Protein AF-A0A962Z9I2-F1 (afdb_monomer)

Radius of gyration: 16.01 Å; Cα contacts (8 Å, |Δi|>4): 49; chains: 1; bounding box: 33×16×44 Å

Mean predicted aligned error: 3.28 Å

Sequence (70 aa):
RLWMRPLSEAFIDGYLNDAGDSVLQSVGCYHLEGRGAQLMTRIEGDFFTILGMPLLPVLQFLRDQGILAR

Structure (mmCIF, N/CA/C/O backbone):
data_AF-A0A962Z9I2-F1
#
_entry.id   AF-A0A962Z9I2-F1
#
loop_
_atom_site.group_PDB
_atom_site.id
_atom_site.type_symbol
_atom_site.label_atom_id
_atom_site.label_alt_id
_atom_site.label_comp_id
_atom_site.label_asym_id
_atom_site.label_entity_id
_atom_site.label_seq_id
_atom_site.pdbx_PDB_ins_code
_atom_site.Cartn_x
_atom_site.Cartn_y
_atom_site.Cartn_z
_atom_site.occupancy
_atom_site.B_iso_or_equiv
_atom_site.auth_seq_id
_atom_site.auth_comp_id
_atom_site.auth_asym_id
_atom_site.auth_atom_id
_atom_site.pdbx_PDB_model_num
ATOM 1 N N . ARG A 1 1 ? 4.773 6.087 4.581 1.00 93.12 1 ARG A N 1
ATOM 2 C CA . ARG A 1 1 ? 5.745 6.566 3.572 1.00 93.12 1 ARG A CA 1
ATOM 3 C C . ARG A 1 1 ? 6.116 5.414 2.653 1.00 93.12 1 ARG A C 1
ATOM 5 O O . ARG A 1 1 ? 6.254 4.290 3.125 1.00 93.12 1 ARG A O 1
ATOM 12 N N . LEU A 1 2 ? 6.249 5.707 1.363 1.00 94.75 2 LEU A N 1
ATOM 13 C CA . LEU A 1 2 ? 6.565 4.749 0.306 1.00 94.75 2 LEU A CA 1
ATOM 14 C C . LEU A 1 2 ? 7.781 5.265 -0.457 1.00 94.75 2 LEU A C 1
ATOM 16 O O . LEU A 1 2 ? 7.861 6.463 -0.729 1.00 94.75 2 LEU A O 1
ATOM 20 N N . TRP A 1 3 ? 8.708 4.375 -0.791 1.00 97.00 3 TRP A N 1
ATOM 21 C CA . TRP A 1 3 ? 9.865 4.697 -1.616 1.00 97.00 3 TRP A CA 1
ATOM 22 C C . TRP A 1 3 ? 9.834 3.814 -2.848 1.00 97.00 3 TRP A C 1
ATOM 24 O O . TRP A 1 3 ? 9.890 2.590 -2.737 1.00 97.00 3 TRP A O 1
ATOM 34 N N . MET A 1 4 ? 9.756 4.442 -4.015 1.00 96.56 4 MET A N 1
ATOM 35 C CA . MET A 1 4 ? 9.823 3.731 -5.283 1.00 96.56 4 MET A CA 1
ATOM 36 C C . MET A 1 4 ? 11.266 3.360 -5.612 1.00 96.56 4 MET A C 1
ATOM 38 O O . MET A 1 4 ? 12.215 4.061 -5.248 1.00 96.56 4 MET A O 1
ATOM 42 N N . ARG A 1 5 ? 11.437 2.235 -6.302 1.00 96.69 5 ARG A N 1
ATOM 43 C CA . ARG A 1 5 ? 12.714 1.892 -6.933 1.00 96.69 5 ARG A CA 1
ATOM 44 C C . ARG A 1 5 ? 12.921 2.730 -8.197 1.00 96.69 5 ARG A C 1
ATOM 46 O O . ARG A 1 5 ? 11.944 3.198 -8.773 1.00 96.69 5 ARG A O 1
ATOM 53 N N . PRO A 1 6 ? 14.161 2.875 -8.682 1.00 97.44 6 PRO A N 1
ATOM 54 C CA . PRO A 1 6 ? 14.394 3.313 -10.052 1.00 97.44 6 PRO A CA 1
ATOM 55 C C . PRO A 1 6 ? 13.738 2.323 -11.026 1.00 97.44 6 PRO A C 1
ATOM 57 O O . PRO A 1 6 ? 13.954 1.111 -10.910 1.00 97.44 6 PRO A O 1
ATOM 60 N N . LEU A 1 7 ? 12.935 2.833 -11.959 1.00 97.06 7 LEU A N 1
ATOM 61 C CA . LEU A 1 7 ? 12.210 2.048 -12.961 1.00 97.06 7 LEU A CA 1
ATOM 62 C C . LEU A 1 7 ? 12.708 2.425 -14.357 1.00 97.06 7 LEU A C 1
ATOM 64 O O . LEU A 1 7 ? 12.929 3.601 -14.637 1.00 97.06 7 LEU A O 1
ATOM 68 N N . SER A 1 8 ? 12.881 1.430 -15.225 1.00 98.00 8 SER A N 1
ATOM 69 C CA . SER A 1 8 ? 13.078 1.657 -16.658 1.00 98.00 8 SER A CA 1
ATOM 70 C C . SER A 1 8 ? 11.729 1.707 -17.373 1.00 98.00 8 SER A C 1
ATOM 72 O O . SER A 1 8 ? 10.762 1.108 -16.902 1.00 98.00 8 SER A O 1
ATOM 74 N N . GLU A 1 9 ? 11.677 2.356 -18.537 1.00 98.06 9 GLU A N 1
ATOM 75 C CA . GLU A 1 9 ? 10.477 2.373 -19.390 1.00 98.06 9 GLU A CA 1
ATOM 76 C C . GLU A 1 9 ? 9.991 0.952 -19.700 1.00 98.06 9 GLU A C 1
ATOM 78 O O . GLU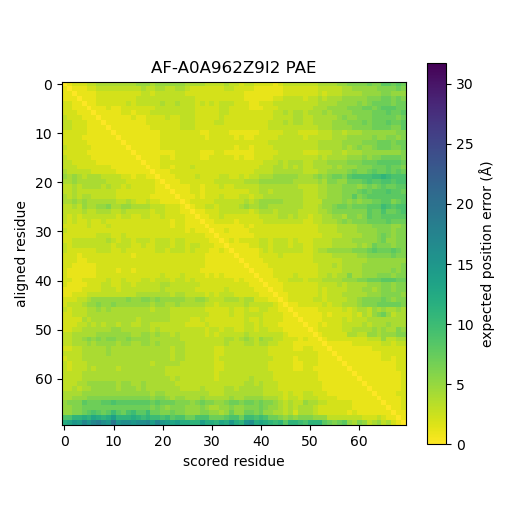 A 1 9 ? 8.844 0.625 -19.427 1.00 98.06 9 GLU A O 1
ATOM 83 N N . ALA A 1 10 ? 10.898 0.056 -20.104 1.00 98.25 10 ALA A N 1
ATOM 84 C CA . ALA A 1 10 ? 10.559 -1.341 -20.384 1.00 98.25 10 ALA A CA 1
ATOM 85 C C . ALA A 1 10 ? 9.928 -2.077 -19.186 1.00 98.25 10 ALA A C 1
ATOM 87 O O . ALA A 1 10 ? 9.069 -2.940 -19.366 1.00 98.25 10 ALA A O 1
ATOM 88 N N . PHE A 1 11 ? 10.346 -1.757 -17.956 1.00 97.44 11 PHE A N 1
ATOM 89 C CA . PHE A 1 11 ? 9.725 -2.329 -16.765 1.00 97.44 11 PHE A CA 1
ATOM 90 C C . PHE A 1 11 ? 8.327 -1.746 -16.536 1.00 97.44 11 PHE A C 1
ATOM 92 O O . PHE A 1 11 ? 7.413 -2.492 -16.193 1.00 97.44 11 PHE A O 1
ATOM 99 N N . ILE A 1 12 ? 8.159 -0.432 -16.717 1.00 96.94 12 ILE A N 1
ATOM 100 C CA . ILE A 1 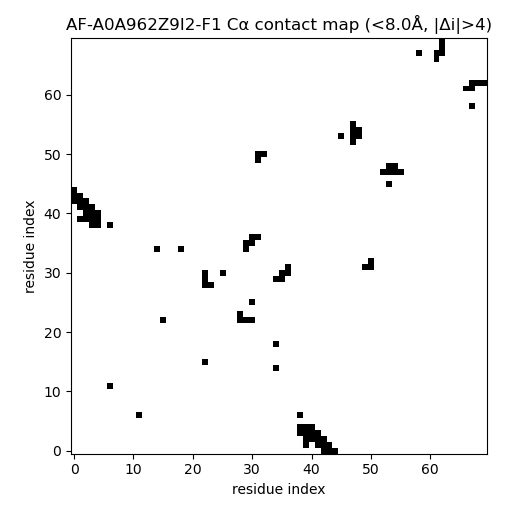12 ? 6.864 0.244 -16.575 1.00 96.94 12 ILE A CA 1
ATOM 101 C C . ILE A 1 12 ? 5.868 -0.323 -17.591 1.00 96.94 12 ILE A C 1
ATOM 103 O O . ILE A 1 12 ? 4.772 -0.708 -17.196 1.00 96.94 12 ILE A O 1
ATOM 107 N N . ASP A 1 13 ? 6.266 -0.467 -18.854 1.00 97.44 13 ASP A N 1
ATOM 108 C CA . ASP A 1 13 ? 5.417 -1.034 -19.904 1.00 97.44 13 ASP A CA 1
ATOM 109 C C . ASP A 1 13 ? 5.005 -2.472 -19.580 1.00 97.44 13 ASP A C 1
ATOM 111 O O . ASP A 1 13 ? 3.829 -2.824 -19.661 1.00 97.44 13 ASP A O 1
ATOM 115 N N . GLY A 1 14 ? 5.959 -3.308 -19.155 1.00 97.44 14 GLY A N 1
ATOM 116 C CA . GLY A 1 14 ? 5.672 -4.677 -18.727 1.00 97.44 14 GLY A CA 1
ATOM 117 C C . GLY A 1 14 ? 4.709 -4.725 -17.540 1.00 97.44 14 GLY A C 1
ATOM 118 O O . GLY A 1 14 ? 3.752 -5.494 -17.547 1.00 97.44 14 GLY A O 1
ATOM 119 N N . TYR A 1 15 ? 4.922 -3.863 -16.545 1.00 96.94 15 TYR A N 1
ATOM 120 C CA . TYR A 1 15 ? 4.049 -3.751 -15.382 1.00 96.94 15 TYR A CA 1
ATOM 121 C C . TYR A 1 15 ? 2.621 -3.344 -15.766 1.00 96.94 15 TYR A C 1
ATOM 123 O O . TYR A 1 15 ? 1.668 -3.966 -15.298 1.00 96.94 15 TYR A O 1
ATOM 131 N N . LEU A 1 16 ? 2.468 -2.325 -16.617 1.00 95.81 16 LEU A N 1
ATOM 132 C CA . LEU A 1 16 ? 1.163 -1.829 -17.052 1.00 95.81 16 LEU A CA 1
ATOM 133 C C . LEU A 1 16 ? 0.424 -2.859 -17.912 1.00 95.81 16 LEU A C 1
ATOM 135 O O . LEU A 1 16 ? -0.769 -3.067 -17.703 1.00 95.81 16 LEU A O 1
ATOM 139 N N . ASN A 1 17 ? 1.127 -3.554 -18.810 1.00 96.19 17 ASN A N 1
ATOM 140 C CA . ASN A 1 17 ? 0.552 -4.644 -19.603 1.00 96.19 17 ASN A CA 1
ATOM 141 C C . ASN A 1 17 ? 0.057 -5.794 -18.716 1.00 96.19 17 ASN A C 1
ATOM 143 O O . ASN A 1 17 ? -1.039 -6.311 -18.924 1.00 96.19 17 ASN A O 1
ATOM 147 N N . ASP A 1 18 ? 0.844 -6.172 -17.707 1.00 94.88 18 ASP A N 1
ATOM 148 C CA . ASP A 1 18 ? 0.497 -7.245 -16.774 1.00 94.88 18 ASP A CA 1
ATOM 149 C C . ASP A 1 18 ? -0.666 -6.876 -15.847 1.00 94.88 18 ASP A C 1
ATOM 151 O O . ASP A 1 18 ? -1.465 -7.734 -15.467 1.00 94.88 18 ASP A O 1
ATOM 155 N N . ALA A 1 19 ? -0.717 -5.623 -15.398 1.00 94.12 19 ALA A N 1
ATOM 156 C CA . ALA A 1 19 ? -1.700 -5.172 -14.426 1.00 94.12 19 ALA A CA 1
ATOM 157 C C . ALA A 1 19 ? -3.025 -4.737 -15.084 1.00 94.12 19 ALA A C 1
ATOM 159 O O . ALA A 1 19 ? -4.085 -4.827 -14.453 1.00 94.12 19 ALA A O 1
ATOM 160 N N . GLY A 1 20 ? -2.975 -4.326 -16.355 1.00 94.12 20 GLY A N 1
AT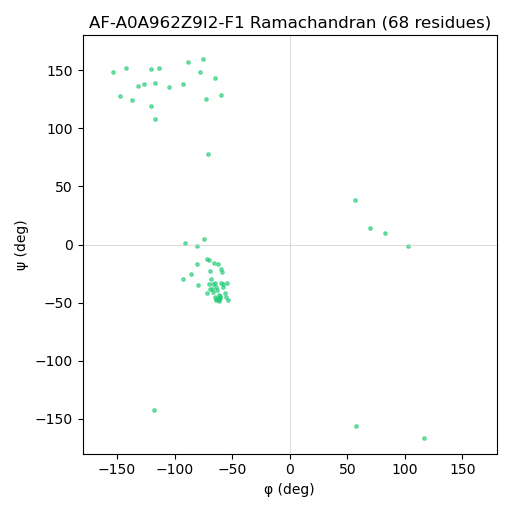OM 161 C CA . GLY A 1 20 ? -4.128 -3.966 -17.176 1.00 94.12 20 GLY A CA 1
ATOM 162 C C . GLY A 1 20 ? -4.978 -2.846 -16.573 1.00 94.12 20 GLY A C 1
ATOM 163 O O . GLY A 1 20 ? -4.528 -2.079 -15.723 1.00 94.12 20 GLY A O 1
ATOM 164 N N . ASP A 1 21 ? -6.251 -2.790 -16.964 1.00 95.75 21 ASP A N 1
ATOM 165 C CA . ASP A 1 21 ? -7.176 -1.716 -16.567 1.00 95.75 21 ASP A CA 1
ATOM 166 C C . ASP A 1 21 ? -7.431 -1.641 -15.054 1.00 95.75 21 ASP A C 1
ATOM 168 O O . ASP A 1 21 ? -7.892 -0.617 -14.547 1.00 95.75 21 ASP A O 1
ATOM 172 N N . SER A 1 22 ? -7.104 -2.699 -14.304 1.00 92.88 22 SER A N 1
ATOM 173 C CA . SER A 1 22 ? -7.283 -2.723 -12.851 1.00 92.88 22 SER A CA 1
ATOM 174 C C . SER A 1 22 ? -6.497 -1.613 -12.151 1.00 92.88 22 SER A C 1
ATOM 176 O O . SER A 1 22 ? -6.966 -1.074 -11.149 1.00 92.88 22 SER A O 1
ATOM 178 N N . VAL A 1 23 ? -5.325 -1.221 -12.667 1.00 93.62 23 VAL A N 1
ATOM 179 C CA . VAL A 1 23 ? -4.504 -0.170 -12.038 1.00 93.62 23 VAL A CA 1
ATOM 180 C C . VAL A 1 23 ? -5.147 1.204 -12.139 1.00 93.62 23 VAL A C 1
ATOM 182 O O . VAL A 1 23 ? -4.885 2.058 -11.298 1.00 93.62 23 VAL A O 1
ATOM 185 N N . LEU A 1 24 ? -6.035 1.404 -13.116 1.00 94.50 24 LEU A N 1
ATOM 186 C CA . LEU A 1 24 ? -6.769 2.655 -13.307 1.00 94.50 24 LEU A CA 1
ATOM 187 C C . LEU A 1 24 ? -7.839 2.870 -12.227 1.00 94.50 24 LEU A C 1
ATOM 189 O O . LEU A 1 24 ? -8.376 3.967 -12.099 1.00 94.50 24 LEU A O 1
ATOM 193 N N . GLN A 1 25 ? -8.136 1.836 -11.438 1.00 92.44 25 GLN A N 1
ATOM 194 C CA . GLN A 1 25 ? -9.048 1.901 -10.297 1.00 92.44 25 GLN A CA 1
ATOM 195 C C . GLN A 1 25 ? -8.331 2.238 -8.978 1.00 92.44 25 GLN A C 1
ATOM 197 O O . GLN A 1 25 ? -8.978 2.297 -7.935 1.00 92.44 25 GLN A O 1
ATOM 202 N N . SER A 1 26 ? -7.012 2.463 -9.007 1.00 90.19 26 SER A N 1
ATOM 203 C CA . SER A 1 26 ? -6.203 2.803 -7.834 1.00 90.19 26 SER A CA 1
ATOM 204 C C . SER A 1 26 ? -5.509 4.154 -7.983 1.00 90.19 26 SER A C 1
ATOM 206 O O . SER A 1 26 ? -5.149 4.599 -9.075 1.00 90.19 26 SER A O 1
ATOM 208 N N . VAL A 1 27 ? -5.270 4.810 -6.849 1.00 90.19 27 VAL A N 1
ATOM 209 C CA . VAL A 1 27 ? -4.486 6.042 -6.797 1.00 90.19 27 VAL A CA 1
ATOM 210 C C . VAL A 1 27 ? -3.010 5.715 -7.026 1.00 90.19 27 VAL A C 1
ATOM 212 O O . VAL A 1 27 ? -2.408 4.923 -6.306 1.00 90.19 27 VAL A O 1
ATOM 215 N N . GLY A 1 28 ? -2.404 6.372 -8.016 1.00 91.50 28 GLY A N 1
ATOM 216 C CA . GLY A 1 28 ? -0.993 6.180 -8.364 1.00 91.50 28 GLY A CA 1
ATOM 217 C C . GLY A 1 28 ? -0.726 4.975 -9.268 1.00 91.50 28 GLY A C 1
ATOM 218 O O . GLY A 1 28 ? 0.438 4.636 -9.466 1.00 91.50 28 GLY A O 1
ATOM 219 N N . CYS A 1 29 ? -1.775 4.353 -9.820 1.00 95.12 29 CYS A N 1
ATOM 220 C CA . CYS A 1 29 ? -1.681 3.239 -10.764 1.00 95.12 29 CYS A CA 1
ATOM 221 C C . CYS A 1 29 ? -0.891 2.036 -10.227 1.00 95.12 29 CYS A C 1
ATOM 223 O O . CYS A 1 29 ? -0.152 1.395 -10.973 1.00 95.12 29 CYS A O 1
ATOM 225 N N . TYR A 1 30 ? -1.040 1.722 -8.936 1.00 94.81 30 TYR A N 1
ATOM 226 C CA . TYR A 1 30 ? -0.482 0.503 -8.363 1.00 94.81 30 TYR A CA 1
ATOM 227 C C . TYR A 1 30 ? -1.392 -0.134 -7.317 1.00 94.81 30 TYR A C 1
ATOM 229 O O . TYR A 1 30 ? -2.146 0.542 -6.622 1.00 94.81 30 TYR A O 1
ATOM 237 N N . HIS A 1 31 ? -1.259 -1.452 -7.191 1.00 94.31 31 H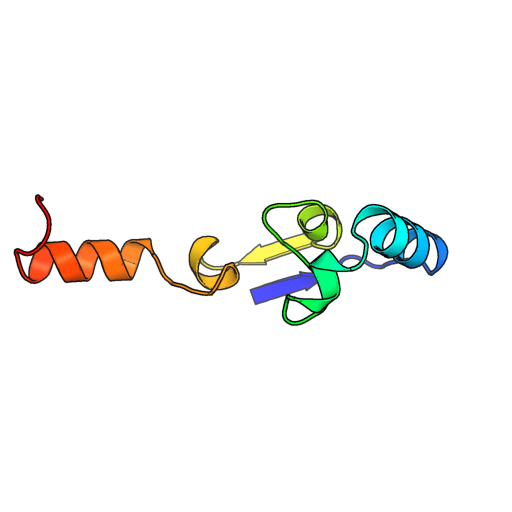IS A N 1
ATOM 238 C CA . HIS A 1 31 ? -1.885 -2.271 -6.152 1.00 94.31 31 HIS A CA 1
ATOM 239 C C . HIS A 1 31 ? -0.781 -2.900 -5.315 1.00 94.31 31 HIS A C 1
ATOM 241 O O . HIS A 1 31 ? -0.045 -3.762 -5.815 1.00 94.31 31 HIS A O 1
ATOM 247 N N . LEU A 1 32 ? -0.600 -2.425 -4.082 1.00 93.62 32 LEU A N 1
ATOM 248 C CA . LEU A 1 32 ? 0.499 -2.862 -3.217 1.00 93.62 32 LEU A CA 1
ATOM 249 C C . LEU A 1 32 ? 0.363 -4.332 -2.807 1.00 93.62 32 LEU A C 1
ATOM 251 O O . LEU A 1 32 ? 1.357 -5.035 -2.675 1.00 93.62 32 LEU A O 1
ATOM 255 N N . GLU A 1 33 ? -0.868 -4.789 -2.632 1.00 92.38 33 GLU A N 1
ATOM 256 C CA . GLU A 1 33 ? -1.262 -6.170 -2.372 1.00 92.38 33 GLU A CA 1
ATOM 257 C C . GLU A 1 33 ? -0.983 -7.114 -3.550 1.00 92.38 33 GLU A C 1
ATOM 259 O O . GLU A 1 33 ? -0.988 -8.333 -3.385 1.00 92.38 33 GLU A O 1
ATOM 264 N N . GLY A 1 34 ? -0.741 -6.556 -4.737 1.00 92.00 34 GLY A N 1
ATOM 265 C CA . GLY A 1 34 ? -0.461 -7.294 -5.957 1.00 92.00 34 GLY A CA 1
ATOM 266 C C . GLY A 1 34 ? 0.927 -6.993 -6.515 1.00 92.00 34 GLY A C 1
ATOM 267 O O . GLY A 1 34 ? 1.910 -6.796 -5.800 1.00 92.00 34 GLY A O 1
ATOM 268 N N . ARG A 1 35 ? 1.013 -6.928 -7.849 1.00 92.00 35 ARG A N 1
ATOM 269 C CA . ARG A 1 35 ? 2.270 -6.653 -8.566 1.00 92.00 35 ARG A CA 1
ATOM 270 C C . ARG A 1 35 ? 2.914 -5.316 -8.187 1.00 92.00 35 ARG A C 1
ATOM 272 O O . ARG A 1 35 ? 4.125 -5.176 -8.337 1.00 92.00 35 ARG A O 1
ATOM 279 N N . GLY A 1 36 ? 2.139 -4.354 -7.678 1.00 94.50 36 GLY A N 1
ATOM 280 C CA . GLY A 1 36 ? 2.642 -3.049 -7.246 1.00 94.50 36 GLY A CA 1
ATOM 281 C C . GLY A 1 36 ? 3.690 -3.134 -6.131 1.00 94.50 36 GLY A C 1
ATOM 282 O O . GLY A 1 36 ? 4.518 -2.233 -6.019 1.00 94.50 36 GLY A O 1
ATOM 283 N N . ALA A 1 37 ? 3.748 -4.237 -5.371 1.00 94.81 37 ALA A N 1
ATOM 284 C CA . ALA A 1 37 ? 4.826 -4.494 -4.412 1.00 94.81 37 ALA A CA 1
ATOM 285 C C . ALA A 1 37 ? 6.226 -4.422 -5.049 1.00 94.81 37 ALA A C 1
ATOM 287 O O . ALA A 1 37 ? 7.173 -3.958 -4.417 1.00 94.81 37 ALA A O 1
ATOM 288 N N . GLN A 1 38 ? 6.361 -4.815 -6.320 1.00 95.62 38 GLN A N 1
ATOM 289 C CA . GLN A 1 38 ? 7.641 -4.808 -7.037 1.00 95.62 38 GLN A CA 1
ATOM 290 C C . GLN A 1 38 ? 8.155 -3.396 -7.363 1.00 95.62 38 GLN A C 1
ATOM 292 O O . GLN A 1 38 ? 9.319 -3.242 -7.740 1.00 95.62 38 GLN A O 1
ATOM 297 N N . LEU A 1 39 ? 7.302 -2.373 -7.231 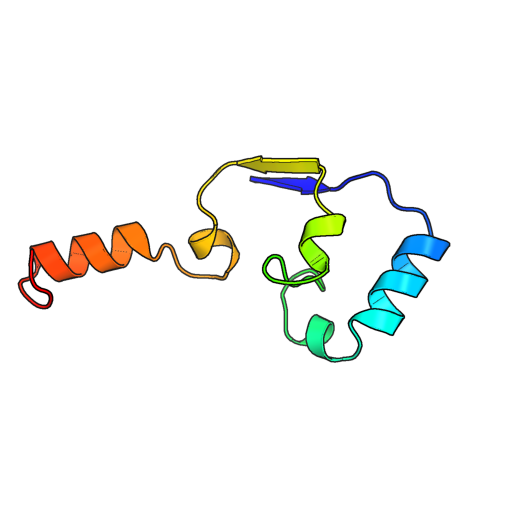1.00 96.62 39 LEU A N 1
ATOM 298 C CA . LEU A 1 39 ? 7.644 -0.970 -7.469 1.00 96.62 39 LEU A CA 1
ATOM 299 C C . LEU A 1 39 ? 8.367 -0.333 -6.275 1.00 96.62 39 LEU A C 1
ATOM 301 O O . LEU A 1 39 ? 8.971 0.729 -6.421 1.00 96.62 39 LEU A O 1
ATOM 305 N N . MET A 1 40 ? 8.306 -0.955 -5.096 1.00 96.62 40 MET A N 1
ATOM 306 C CA . MET A 1 40 ? 8.721 -0.340 -3.837 1.00 96.62 40 MET A CA 1
ATOM 307 C C . MET A 1 40 ? 10.076 -0.886 -3.369 1.00 96.62 40 MET A C 1
ATOM 309 O O . MET A 1 40 ? 10.312 -2.090 -3.383 1.00 96.62 40 MET A O 1
ATOM 313 N N . THR A 1 41 ? 10.972 -0.007 -2.916 1.00 97.25 41 THR A N 1
ATOM 314 C CA . THR A 1 41 ? 12.227 -0.389 -2.229 1.00 97.25 41 THR A CA 1
ATOM 315 C C . THR A 1 41 ? 12.069 -0.437 -0.721 1.00 97.25 41 THR A C 1
ATOM 317 O O . THR A 1 41 ? 12.777 -1.175 -0.040 1.00 97.25 41 THR A O 1
ATOM 320 N N . ARG A 1 42 ? 11.163 0.381 -0.185 1.00 96.56 42 ARG A N 1
ATOM 321 C CA . ARG A 1 42 ? 10.906 0.495 1.244 1.00 96.56 42 ARG A CA 1
ATOM 322 C C . ARG A 1 42 ? 9.477 0.954 1.469 1.00 96.56 42 ARG A C 1
ATOM 324 O O . ARG A 1 42 ? 8.927 1.741 0.697 1.00 96.56 42 ARG A O 1
ATOM 331 N N . ILE A 1 43 ? 8.914 0.490 2.574 1.00 95.12 43 ILE A N 1
ATOM 332 C CA . ILE A 1 43 ? 7.616 0.904 3.092 1.00 95.12 43 ILE A CA 1
ATOM 333 C C . ILE A 1 43 ? 7.806 1.198 4.575 1.00 95.12 43 ILE A C 1
ATOM 335 O O . ILE A 1 43 ? 8.501 0.469 5.277 1.00 95.12 43 ILE A O 1
ATOM 339 N N . GLU A 1 44 ? 7.226 2.293 5.046 1.00 95.31 44 GLU A N 1
ATOM 340 C CA . GLU A 1 44 ? 7.249 2.669 6.456 1.00 95.31 44 GLU A CA 1
ATOM 341 C C . GLU A 1 44 ? 5.863 3.148 6.866 1.00 95.31 44 GLU A C 1
ATOM 343 O O . GLU A 1 44 ? 5.319 4.074 6.261 1.00 95.31 44 GLU A O 1
ATOM 348 N N . GLY A 1 45 ? 5.304 2.528 7.896 1.00 91.81 45 GLY A N 1
ATOM 349 C CA . GLY A 1 45 ? 3.914 2.699 8.297 1.00 91.81 45 GLY A CA 1
ATOM 350 C C . GLY A 1 45 ? 3.147 1.388 8.166 1.00 91.81 45 GLY A C 1
ATOM 351 O O . GLY A 1 45 ? 3.742 0.321 8.032 1.00 91.81 45 GLY A O 1
ATOM 352 N N . ASP A 1 46 ? 1.826 1.483 8.233 1.00 91.88 46 ASP A N 1
ATOM 353 C CA . ASP A 1 46 ? 0.934 0.329 8.247 1.00 91.88 46 ASP A CA 1
ATOM 354 C C . ASP A 1 46 ? 0.454 -0.049 6.836 1.00 91.88 46 ASP A C 1
ATOM 356 O O . ASP A 1 46 ? 0.114 0.812 6.022 1.00 91.88 46 ASP A O 1
ATOM 360 N N . PHE A 1 47 ? 0.418 -1.355 6.563 1.00 91.00 47 PHE A N 1
ATOM 361 C CA . PHE A 1 47 ? 0.028 -1.909 5.267 1.00 91.00 47 PHE A CA 1
ATOM 362 C C . PHE A 1 47 ? -1.442 -1.626 4.937 1.00 91.00 47 PHE A C 1
ATOM 364 O O . PHE A 1 47 ? -1.745 -1.177 3.834 1.00 91.00 47 PHE A O 1
ATOM 371 N N . PHE A 1 48 ? -2.354 -1.814 5.895 1.00 93.31 48 PHE A N 1
ATOM 372 C CA . PHE A 1 48 ? -3.784 -1.586 5.667 1.00 93.31 48 PHE A CA 1
ATOM 373 C C . PHE A 1 48 ? -4.082 -0.119 5.364 1.00 93.31 48 PHE A C 1
ATOM 375 O O . PHE A 1 48 ? -4.897 0.196 4.499 1.00 93.31 48 PHE A O 1
ATOM 382 N N . THR A 1 49 ? -3.358 0.783 6.021 1.00 92.94 49 THR A N 1
ATOM 383 C CA . THR A 1 49 ? -3.435 2.219 5.755 1.00 92.94 49 THR A CA 1
ATOM 384 C C . THR A 1 49 ? -3.096 2.540 4.297 1.00 92.94 49 THR A C 1
ATOM 386 O O . THR A 1 49 ? -3.736 3.406 3.707 1.00 92.94 49 THR A O 1
ATOM 389 N N . ILE A 1 50 ? -2.143 1.826 3.688 1.00 91.56 50 ILE A N 1
ATOM 390 C CA . ILE A 1 50 ? -1.814 1.989 2.262 1.00 91.56 50 ILE A CA 1
ATOM 391 C C . ILE A 1 50 ? -2.939 1.454 1.370 1.00 91.56 50 ILE A C 1
ATOM 393 O O . ILE A 1 50 ? -3.229 2.058 0.344 1.00 91.56 50 ILE A O 1
ATOM 397 N N . LEU A 1 51 ? -3.628 0.394 1.798 1.00 91.69 51 LEU A N 1
ATOM 398 C CA . LEU A 1 51 ? -4.836 -0.115 1.136 1.00 91.69 51 LEU A CA 1
ATOM 399 C C . LEU A 1 51 ? -6.087 0.755 1.374 1.00 91.69 51 LEU A C 1
ATOM 401 O O . LEU A 1 51 ? -7.181 0.396 0.946 1.00 91.69 51 LEU A O 1
ATOM 405 N N . GLY A 1 52 ? -5.945 1.901 2.047 1.00 91.25 52 GLY A N 1
ATOM 406 C CA . GLY A 1 52 ? -7.000 2.902 2.200 1.00 91.25 52 GLY A CA 1
ATOM 407 C C . GLY A 1 52 ? -7.701 2.916 3.558 1.00 91.25 52 GLY A C 1
ATOM 408 O O . GLY A 1 52 ? -8.559 3.771 3.773 1.00 91.25 52 GLY A O 1
ATOM 409 N N . MET A 1 53 ? -7.344 2.034 4.500 1.00 94.12 53 MET A N 1
ATOM 410 C CA . MET A 1 53 ? -7.934 2.054 5.842 1.00 94.12 53 MET A CA 1
ATOM 411 C C . MET A 1 53 ? -6.951 1.594 6.922 1.00 94.12 53 MET A C 1
ATOM 413 O O . MET A 1 53 ? -6.455 0.476 6.839 1.00 94.12 53 MET A O 1
ATOM 417 N N . PRO A 1 54 ? -6.731 2.364 8.005 1.00 95.56 54 PRO A N 1
ATOM 418 C CA . PRO A 1 54 ? -5.934 1.912 9.144 1.00 95.56 54 PRO A CA 1
ATOM 419 C C . PRO A 1 54 ? -6.692 0.836 9.941 1.00 95.56 54 PRO A C 1
ATOM 421 O O . PRO A 1 54 ? -7.282 1.107 10.988 1.00 95.56 54 PRO A O 1
ATOM 424 N N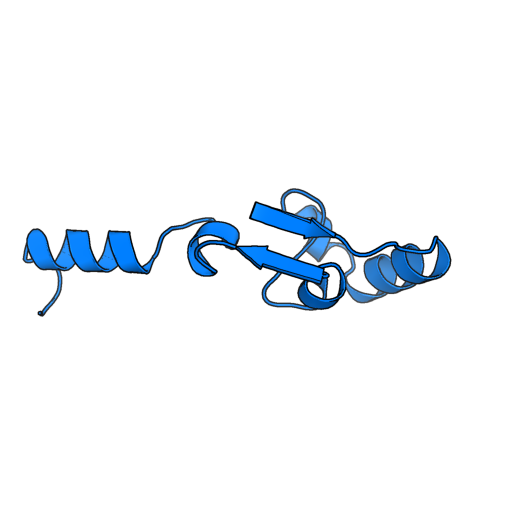 . LEU A 1 55 ? -6.705 -0.396 9.426 1.00 96.44 55 LEU A N 1
ATOM 425 C CA . LEU A 1 55 ? -7.596 -1.459 9.888 1.00 96.44 55 LEU A CA 1
ATOM 426 C C . LEU A 1 55 ? -7.371 -1.809 11.358 1.00 96.44 55 LEU A C 1
ATOM 428 O O . LEU A 1 55 ? -8.336 -1.913 12.107 1.00 96.44 55 LEU A O 1
ATOM 432 N N . LEU A 1 56 ? -6.120 -1.972 11.797 1.00 95.50 56 LEU A N 1
ATOM 433 C CA . LEU A 1 56 ? -5.840 -2.352 13.186 1.00 95.50 56 LEU A CA 1
ATOM 434 C C . LEU A 1 56 ? -6.305 -1.275 14.188 1.00 95.50 56 LEU A C 1
ATOM 436 O O . LEU A 1 56 ? -7.026 -1.638 15.120 1.00 95.50 56 LEU A O 1
ATOM 440 N N . PRO A 1 57 ? -6.008 0.028 13.989 1.00 96.12 57 PRO A N 1
ATOM 441 C CA . PRO A 1 57 ? -6.617 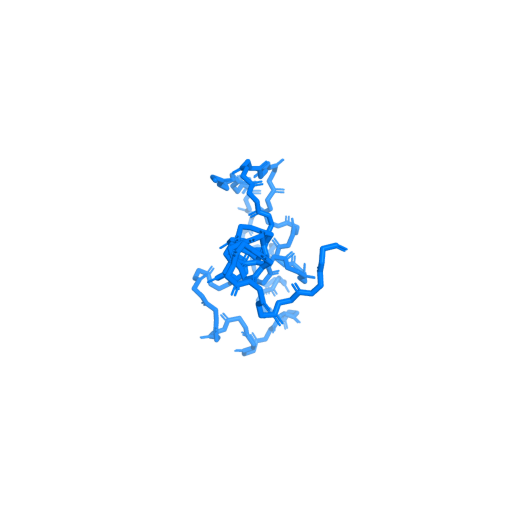1.095 14.785 1.00 96.12 57 PRO A CA 1
ATOM 442 C C . PRO A 1 57 ? -8.151 1.100 14.763 1.00 96.12 57 PRO A C 1
ATOM 444 O O . PRO A 1 57 ? -8.766 1.269 15.813 1.00 96.12 57 PRO A O 1
ATOM 447 N N . VAL A 1 58 ? -8.779 0.879 13.602 1.00 97.06 58 VAL A N 1
ATOM 448 C CA . VAL A 1 58 ? -10.249 0.822 13.488 1.00 97.06 58 VAL A CA 1
ATOM 449 C C . VAL A 1 58 ? -10.818 -0.351 14.287 1.00 97.06 58 VAL A C 1
ATOM 451 O O . VAL A 1 58 ? -11.758 -0.175 15.057 1.00 97.06 58 VAL A O 1
ATOM 454 N N . LEU A 1 59 ? -10.237 -1.545 14.163 1.00 97.44 59 LEU A N 1
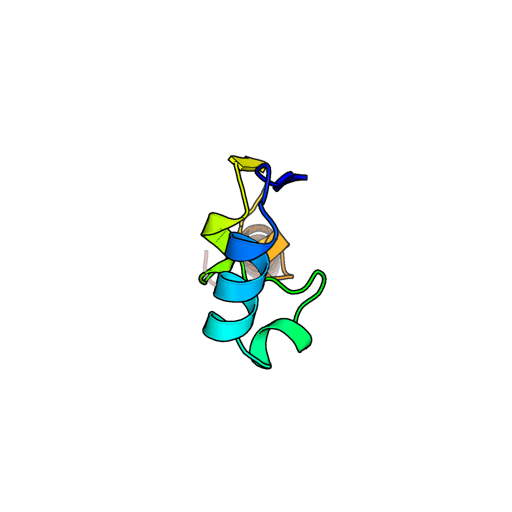ATOM 455 C CA . LEU A 1 59 ? -10.670 -2.720 14.919 1.00 97.44 59 LEU A CA 1
ATOM 456 C C . LEU A 1 59 ? -10.475 -2.526 16.425 1.00 97.44 59 LEU A C 1
ATOM 458 O O . LEU A 1 59 ? -11.334 -2.934 17.203 1.00 97.44 59 LEU A O 1
ATOM 462 N N . GLN A 1 60 ? -9.373 -1.896 16.843 1.00 97.69 60 GLN A N 1
ATOM 463 C CA . GLN A 1 60 ? -9.156 -1.545 18.245 1.00 97.69 60 GLN A CA 1
ATOM 464 C C . GLN A 1 60 ? -10.240 -0.584 18.744 1.00 97.69 60 GLN A C 1
ATOM 466 O O . GLN A 1 60 ? -10.880 -0.868 19.753 1.00 97.69 60 GLN A O 1
ATOM 471 N N . PHE A 1 61 ? -10.523 0.484 17.994 1.00 98.06 61 PHE A N 1
ATOM 472 C CA . PHE A 1 61 ? -11.592 1.422 18.324 1.00 98.06 61 PHE A CA 1
ATOM 473 C C . PHE A 1 61 ? -12.946 0.713 18.486 1.00 98.06 61 PHE A C 1
ATOM 475 O O . PHE A 1 61 ? -13.649 0.939 19.468 1.00 98.06 61 PHE A O 1
ATOM 482 N N . LEU A 1 62 ? -13.299 -0.201 17.578 1.00 98.25 62 LEU A N 1
ATOM 483 C CA . LEU A 1 62 ? -14.554 -0.954 17.665 1.00 98.25 62 LEU A CA 1
ATOM 484 C C . LEU A 1 62 ? -14.620 -1.881 18.894 1.00 98.25 62 LEU A C 1
ATOM 486 O O . LEU A 1 62 ? -15.701 -2.051 19.462 1.00 98.25 62 LEU A O 1
ATOM 490 N N . ARG A 1 63 ? -13.491 -2.450 19.341 1.00 98.25 63 ARG A N 1
ATOM 491 C CA . ARG A 1 63 ? -13.416 -3.190 20.618 1.00 98.25 63 ARG A CA 1
ATOM 492 C C . ARG A 1 63 ? -13.606 -2.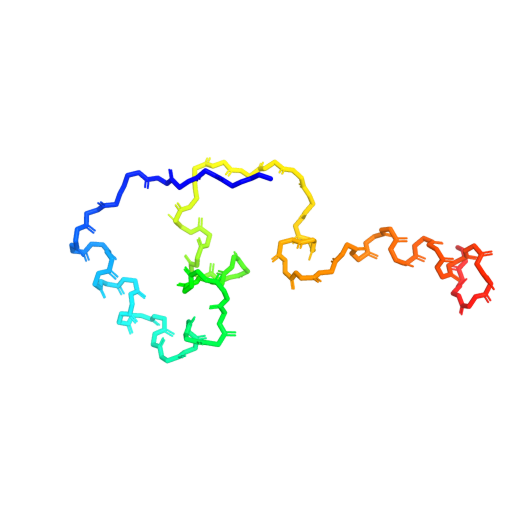273 21.818 1.00 98.25 63 ARG A C 1
ATOM 494 O O . ARG A 1 63 ? -14.267 -2.654 22.781 1.00 98.25 63 ARG A O 1
ATOM 501 N N . ASP A 1 64 ? -13.058 -1.064 21.761 1.00 98.12 64 ASP A N 1
ATOM 502 C CA . ASP A 1 64 ? -13.203 -0.075 22.831 1.00 98.12 64 ASP A CA 1
ATOM 503 C C . ASP A 1 64 ? -14.644 0.436 22.948 1.00 98.12 64 ASP A C 1
ATOM 505 O O . ASP A 1 64 ? -15.102 0.722 24.051 1.00 98.12 64 ASP A O 1
ATOM 509 N N . GLN A 1 65 ? -15.386 0.469 21.836 1.00 98.31 65 GLN A N 1
ATOM 510 C CA . GLN A 1 65 ? -16.823 0.766 21.816 1.00 98.31 65 GLN A CA 1
ATOM 511 C C . GLN A 1 65 ? -17.716 -0.435 22.178 1.00 98.31 65 GLN A C 1
ATOM 513 O O . GLN A 1 65 ? -18.938 -0.306 22.184 1.00 98.31 65 GLN A O 1
ATOM 518 N N . GLY A 1 66 ? -17.145 -1.612 22.454 1.00 97.88 66 GLY A N 1
ATOM 519 C CA . GLY A 1 66 ? -17.915 -2.822 22.766 1.00 97.88 66 GLY A CA 1
ATOM 520 C C . GLY A 1 66 ? -18.685 -3.411 21.577 1.00 97.88 66 GLY A C 1
ATOM 521 O O . GLY A 1 66 ? -19.553 -4.256 21.776 1.00 97.88 66 GLY A O 1
ATOM 522 N N . ILE A 1 67 ? -18.380 -2.984 20.347 1.00 98.38 67 ILE A N 1
ATOM 523 C CA . ILE A 1 67 ? -18.994 -3.506 19.115 1.00 98.38 67 ILE A CA 1
ATOM 524 C C . ILE A 1 67 ? -18.347 -4.841 18.723 1.00 98.38 67 ILE A C 1
ATOM 526 O O . ILE A 1 67 ? -19.016 -5.732 18.201 1.00 98.38 67 ILE A O 1
ATOM 530 N N . LEU A 1 68 ? -17.043 -4.986 18.981 1.00 98.06 68 LEU A N 1
ATOM 531 C CA . LEU A 1 68 ? -16.284 -6.217 18.758 1.00 98.06 68 LEU A CA 1
ATOM 532 C C . LEU A 1 68 ? -15.813 -6.832 20.078 1.00 98.06 68 LEU A C 1
ATOM 534 O O . LEU A 1 68 ? -15.551 -6.126 21.052 1.00 98.06 68 LEU A O 1
ATOM 538 N N . ALA A 1 69 ? -15.649 -8.157 20.076 1.00 94.88 69 ALA A N 1
ATOM 539 C CA . ALA A 1 69 ? -15.063 -8.886 21.195 1.00 94.88 69 ALA A CA 1
ATOM 540 C C . ALA A 1 69 ? -13.588 -8.498 21.411 1.00 94.88 69 ALA A C 1
ATOM 542 O O . ALA A 1 69 ? -12.846 -8.259 20.448 1.00 94.88 69 ALA A O 1
ATOM 543 N N . ARG A 1 70 ? -13.187 -8.450 22.685 1.00 86.56 70 ARG A N 1
ATOM 544 C CA . ARG A 1 70 ? -11.796 -8.248 23.101 1.00 86.56 70 ARG A CA 1
ATOM 545 C C . ARG A 1 70 ? -10.981 -9.521 22.954 1.00 86.56 70 ARG A C 1
ATOM 547 O O . ARG A 1 70 ? -11.492 -10.583 23.368 1.00 86.56 70 ARG A O 1
#

pLDDT: mean 95.12, std 2.53, range [86.56, 98.38]

Solvent-accessible surface area (backbone atoms only — not comparable to full-atom values): 4324 Å² total; per-residue (Å²): 93,79,37,70,50,95,77,53,69,72,55,52,54,51,50,49,66,73,54,44,75,64,25,77,78,37,83,88,59,43,43,66,95,50,78,35,44,79,48,47,73,47,77,49,84,61,70,46,42,73,78,72,43,56,51,69,64,52,53,50,51,36,30,76,70,66,76,37,85,129

Nearest PDB structures (foldseek):
  4lu1-assembly1_A  TM=8.638E-01  e=1.078E-03  Escherichia coli K-12
  4heb-assembly1_B  TM=8.866E-01  e=2.396E-02  Bacillus subtilis

Secondary structure (DSSP, 8-state):
-EEEPP--HHHHHHHHHHHGGGGGGSTTS--TTTGGGGGEEEE-S-HHHHTTS-HHHHHHHHHHTTSS--

Foldseek 3Di:
DFAFDDDDPVRVVVLCVVCDCVLVVDDPSDDCVPPNVVGTPDDDDDPVVNVPDPVVVVVVVCVVVVNDPD